Protein AF-A0A6A3XPK9-F1 (afdb_monomer)

Secondary structure (DSSP, 8-state):
-HHHHHHHHHHHHHHS-HHHHHHHHHHHHHHHHHHHHHHHHHHHHHHHHHHHHHHHHHHHHHTT---HHHHHHHHHHHHHHHHHHHHHHHHHHHHHHHHHTTSTT--------------------------------

Radius of gyration: 38.05 Å; Cα contacts (8 Å, |Δi|>4): 18; chains: 1; bounding box: 122×60×64 Å

Foldseek 3Di:
DVVVVVVVVVVVVVVDPPVRVVVVVVVVVLVVVLVVLVVVLVVLVVVLVVLVVVLVVLVVVCVVDVDPVSVVVNVVSVVVNVVSVVVNVVSVVVSVVSVVVVPPPDDPPDDDDDDDDDDDDDDDDDDDDDDDDDDDD

Organism: NCBI:txid53985

Solvent-accessible surface area (backbone atoms only — not comparable to full-atom values): 8630 Å² total; per-residue (Å²): 107,76,69,57,53,50,54,49,51,53,56,52,56,74,70,50,55,67,68,60,51,54,52,50,54,51,48,55,51,47,53,52,52,52,52,53,50,52,50,53,54,47,55,52,51,55,55,50,57,51,51,50,56,50,50,54,50,50,52,58,49,39,79,75,42,102,49,76,70,46,56,61,51,47,52,55,50,52,54,49,48,52,51,49,53,53,49,54,52,52,53,52,49,54,53,50,59,60,56,58,74,67,64,86,74,77,76,83,88,79,82,91,78,78,86,89,78,85,89,82,88,80,80,89,78,85,81,88,86,89,85,92,85,91,85,89,134

Mean predicted aligned error: 17.77 Å

Nearest PDB structures (foldseek):
  6n9h-assembly1_A  TM=8.910E-01  e=9.417E+00  synthetic construct

pLDDT: mean 72.69, std 17.83, range [37.62, 91.56]

Sequence (137 aa):
MASETAALYERILTLVPKDELVCGYNEVLREEVSSVVNRAINDVSVTFAKLEGVRDAVTKLSNGSSGDRSESLLEVMDSTMELQCNLKRKMKLVLAEMDELRDDGAVDAGREGQVAGPRVDDRPRRVDGLTVQSEAR

Structure (mmCIF, N/CA/C/O backbone):
data_AF-A0A6A3XPK9-F1
#
_entry.id   AF-A0A6A3XPK9-F1
#
loop_
_atom_site.group_PDB
_atom_site.id
_atom_site.type_symbol
_atom_site.label_atom_id
_atom_site.label_alt_id
_atom_site.label_comp_id
_atom_site.label_asym_id
_atom_site.label_entity_id
_atom_site.label_seq_id
_atom_site.pdbx_PDB_ins_code
_atom_site.Cartn_x
_atom_site.Cartn_y
_atom_site.Cartn_z
_atom_site.occupancy
_atom_site.B_iso_or_equiv
_atom_site.auth_seq_id
_atom_site.auth_comp_id
_atom_site.auth_asym_id
_atom_site.auth_atom_id
_atom_site.pdbx_PDB_model_num
ATOM 1 N N . MET A 1 1 ? 13.837 22.213 -32.228 1.00 56.78 1 MET A N 1
ATOM 2 C CA . MET A 1 1 ? 13.972 21.785 -30.817 1.00 56.78 1 MET A CA 1
ATOM 3 C C . MET A 1 1 ? 13.385 20.396 -30.574 1.00 56.78 1 MET A C 1
ATOM 5 O O . MET A 1 1 ? 14.174 19.470 -30.582 1.00 56.78 1 MET A O 1
ATO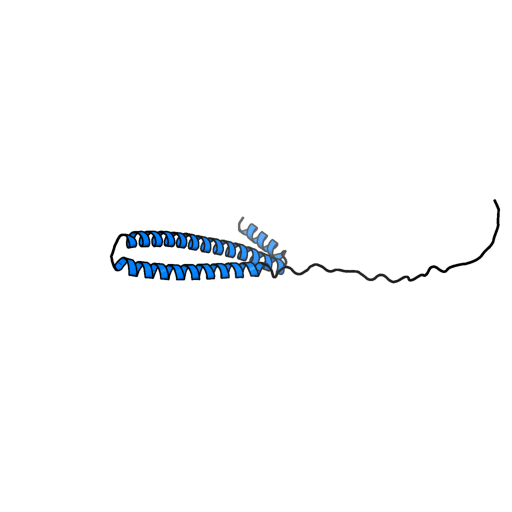M 9 N N . ALA A 1 2 ? 12.061 20.189 -30.465 1.00 65.19 2 ALA A N 1
ATOM 10 C CA . ALA A 1 2 ? 11.488 18.862 -30.142 1.00 65.19 2 ALA A CA 1
ATOM 11 C C . ALA A 1 2 ? 11.823 17.737 -31.155 1.00 65.19 2 ALA A C 1
ATOM 13 O O . ALA A 1 2 ? 12.044 16.590 -30.771 1.00 65.19 2 ALA A O 1
ATOM 14 N N . SER A 1 3 ? 11.904 18.073 -32.450 1.00 78.19 3 SER A N 1
ATOM 15 C CA . SER A 1 3 ? 12.228 17.112 -33.518 1.00 78.19 3 SER A CA 1
ATOM 16 C C . SER A 1 3 ? 13.704 16.698 -33.545 1.00 78.19 3 SER A C 1
ATOM 18 O O . SER A 1 3 ? 14.007 15.565 -33.898 1.00 78.19 3 SER A O 1
ATOM 20 N N . GLU A 1 4 ? 14.620 17.596 -33.178 1.00 86.38 4 GLU A N 1
ATOM 21 C CA . GLU A 1 4 ? 16.054 17.282 -33.093 1.00 86.38 4 GLU A CA 1
ATOM 22 C C . GLU A 1 4 ? 16.357 16.451 -31.856 1.00 86.38 4 GLU A C 1
ATOM 24 O O . GLU A 1 4 ? 17.117 15.493 -31.942 1.00 86.38 4 GLU A O 1
ATOM 29 N N . THR A 1 5 ? 15.725 16.766 -30.721 1.00 87.38 5 THR A N 1
ATOM 30 C CA . THR A 1 5 ? 15.864 15.969 -29.497 1.00 87.38 5 THR A CA 1
ATOM 31 C C . THR A 1 5 ? 15.353 14.547 -29.697 1.00 87.38 5 THR A C 1
ATOM 33 O O . THR A 1 5 ? 16.040 13.607 -29.322 1.00 87.38 5 THR A O 1
ATOM 36 N N . ALA A 1 6 ? 14.204 14.367 -30.359 1.00 87.12 6 ALA A N 1
ATOM 37 C CA . ALA A 1 6 ? 13.682 13.038 -30.677 1.00 87.12 6 ALA A CA 1
ATOM 38 C C . ALA A 1 6 ? 14.617 12.254 -31.616 1.00 87.12 6 ALA A C 1
ATOM 40 O O . ALA A 1 6 ? 14.934 11.101 -31.341 1.00 87.12 6 ALA A O 1
ATOM 41 N N . ALA A 1 7 ? 15.126 12.894 -32.676 1.00 89.94 7 ALA A N 1
ATOM 42 C CA . ALA A 1 7 ? 16.084 12.268 -33.592 1.00 89.94 7 ALA A CA 1
ATOM 43 C C . ALA A 1 7 ? 17.405 11.884 -32.898 1.00 89.94 7 ALA A C 1
ATOM 45 O O . ALA A 1 7 ? 18.017 10.868 -33.232 1.00 89.94 7 ALA A O 1
ATOM 46 N N . LEU A 1 8 ? 17.840 12.681 -31.918 1.00 90.81 8 LEU A N 1
ATOM 47 C CA . LEU A 1 8 ? 19.010 12.381 -31.100 1.00 90.81 8 LEU A CA 1
ATOM 48 C C . LEU A 1 8 ? 18.764 11.158 -30.206 1.00 90.81 8 LEU A C 1
ATOM 50 O O . LEU A 1 8 ? 19.619 10.277 -30.150 1.00 90.81 8 LEU A O 1
ATOM 54 N N . TYR A 1 9 ? 17.600 11.081 -29.551 1.00 86.94 9 TYR A N 1
ATOM 55 C CA . TYR A 1 9 ? 17.231 9.936 -28.716 1.00 86.94 9 TYR A CA 1
ATOM 56 C C . TYR A 1 9 ? 17.154 8.643 -29.524 1.00 86.94 9 TYR A C 1
ATOM 58 O O . TYR A 1 9 ? 17.757 7.657 -29.118 1.00 86.94 9 TYR A O 1
ATOM 66 N N . GLU A 1 10 ? 16.521 8.660 -30.696 1.00 87.19 10 GLU A N 1
ATOM 67 C CA . GLU A 1 10 ? 16.476 7.502 -31.601 1.00 87.19 10 GLU A CA 1
ATOM 68 C C . GLU A 1 10 ? 17.882 7.021 -31.979 1.00 87.19 10 GLU A C 1
ATOM 70 O O . GLU A 1 10 ? 18.212 5.842 -31.851 1.00 87.19 10 GLU A O 1
ATOM 75 N N . ARG A 1 11 ? 18.770 7.948 -32.363 1.00 91.12 11 ARG A N 1
ATOM 76 C CA . ARG A 1 11 ? 20.159 7.608 -32.689 1.00 91.12 11 ARG A CA 1
ATOM 77 C C . ARG A 1 11 ? 20.899 7.006 -31.493 1.00 91.12 11 ARG A C 1
ATOM 79 O O . ARG A 1 11 ? 21.652 6.056 -31.678 1.00 91.12 11 ARG A O 1
ATOM 86 N N . ILE A 1 12 ? 20.699 7.529 -30.287 1.00 86.06 12 ILE A N 1
ATOM 87 C CA . ILE A 1 12 ? 21.313 6.982 -29.069 1.00 86.06 12 ILE A CA 1
ATOM 88 C C . ILE A 1 12 ? 20.768 5.578 -28.786 1.00 86.06 12 ILE A C 1
ATOM 90 O O . ILE A 1 12 ? 21.557 4.664 -28.573 1.00 86.06 12 ILE A O 1
ATOM 94 N N . LEU A 1 13 ? 19.451 5.376 -28.871 1.00 82.75 13 LEU A N 1
ATOM 95 C CA . LEU A 1 13 ? 18.804 4.081 -28.638 1.00 82.75 13 LEU A CA 1
ATOM 96 C C . LEU A 1 13 ? 19.290 3.003 -29.613 1.00 82.75 13 LEU A C 1
ATOM 98 O O . LEU A 1 13 ? 19.470 1.859 -29.210 1.00 82.75 13 LEU A O 1
ATOM 102 N N . THR A 1 14 ? 19.580 3.359 -30.869 1.00 85.00 14 THR A N 1
ATOM 103 C CA . THR A 1 14 ? 20.152 2.406 -31.839 1.00 85.00 14 THR A CA 1
ATOM 104 C C . THR A 1 14 ? 21.587 1.970 -31.532 1.00 85.00 14 THR A C 1
ATOM 106 O O . THR A 1 14 ? 22.036 0.962 -32.075 1.00 85.00 14 THR A O 1
ATOM 109 N N . LEU A 1 15 ? 22.311 2.714 -30.689 1.00 87.44 15 LEU A N 1
ATOM 110 C CA . LEU A 1 15 ? 23.690 2.410 -30.292 1.00 87.44 15 LEU A CA 1
ATOM 111 C C . LEU A 1 15 ? 23.773 1.585 -29.001 1.00 87.44 15 LEU A C 1
ATOM 113 O O . LEU A 1 15 ? 24.829 1.021 -28.723 1.00 87.44 15 LEU A O 1
ATOM 117 N N . VAL A 1 16 ? 22.688 1.514 -28.226 1.00 81.12 16 VAL A N 1
ATOM 118 C CA . VAL A 1 16 ? 22.625 0.723 -26.993 1.00 81.12 16 VAL A CA 1
ATOM 119 C C . VAL A 1 16 ? 22.284 -0.729 -27.353 1.00 81.12 16 VAL A C 1
ATOM 121 O O . VAL A 1 16 ? 21.309 -0.964 -28.076 1.00 81.12 16 VAL A O 1
ATOM 124 N N . PRO A 1 17 ? 23.052 -1.727 -26.877 1.00 84.00 17 PRO A N 1
ATOM 125 C CA . PRO A 1 17 ? 22.699 -3.134 -27.031 1.00 84.00 17 PRO A CA 1
ATOM 126 C C . PRO A 1 17 ? 21.274 -3.407 -26.541 1.00 84.00 17 PRO A C 1
ATOM 128 O O . PRO A 1 17 ? 20.855 -2.904 -25.501 1.00 84.00 17 PRO A O 1
ATOM 131 N N . LYS A 1 18 ? 20.516 -4.227 -27.278 1.00 77.75 18 LYS A N 1
ATOM 132 C CA . LYS A 1 18 ? 19.112 -4.519 -26.935 1.00 77.75 18 LYS A CA 1
ATOM 133 C C . LYS A 1 18 ? 18.966 -5.080 -25.521 1.00 77.75 18 LYS A C 1
ATOM 135 O O . LYS A 1 18 ? 18.011 -4.731 -24.839 1.00 77.75 18 LYS A O 1
ATOM 140 N N . ASP A 1 19 ? 19.919 -5.900 -25.091 1.00 76.00 19 ASP A N 1
ATOM 141 C CA . ASP A 1 19 ? 19.914 -6.520 -23.767 1.00 76.00 19 ASP A CA 1
ATOM 142 C C . ASP A 1 19 ? 20.098 -5.466 -22.661 1.00 76.00 19 ASP A C 1
ATOM 144 O O . ASP A 1 19 ? 19.357 -5.459 -21.682 1.00 76.00 19 ASP A O 1
ATOM 148 N N . GLU A 1 20 ? 20.997 -4.497 -22.863 1.00 76.38 20 GLU A N 1
ATOM 149 C CA . GLU A 1 20 ? 21.187 -3.356 -21.953 1.00 76.38 20 GLU A CA 1
ATOM 150 C C . GLU A 1 20 ? 19.970 -2.427 -21.939 1.00 76.38 20 GLU A C 1
ATOM 152 O O . GLU A 1 20 ? 19.575 -1.930 -20.885 1.00 76.38 20 GLU A O 1
ATOM 157 N N . LEU A 1 21 ? 19.332 -2.230 -23.096 1.00 73.31 21 LEU A N 1
ATOM 158 C CA . LEU A 1 21 ? 18.137 -1.403 -23.209 1.00 73.31 21 LEU A CA 1
ATOM 159 C C . LEU A 1 21 ? 16.942 -2.027 -22.474 1.00 73.31 21 LEU A C 1
ATOM 161 O O . LEU A 1 21 ? 16.216 -1.330 -21.768 1.00 73.31 21 LEU A O 1
ATOM 165 N N . VAL A 1 22 ? 16.755 -3.343 -22.606 1.00 72.62 22 VAL A N 1
ATOM 166 C CA . VAL A 1 22 ? 15.718 -4.100 -21.890 1.00 72.62 22 VAL A CA 1
ATOM 167 C C . VAL A 1 22 ? 15.977 -4.075 -20.384 1.00 72.62 22 VAL A C 1
ATOM 169 O O . VAL A 1 22 ? 15.050 -3.812 -19.618 1.00 72.62 22 VAL A O 1
ATOM 172 N N . CYS A 1 23 ? 17.219 -4.292 -19.947 1.00 74.00 23 CYS A N 1
ATOM 173 C CA . CYS A 1 23 ? 17.581 -4.213 -18.533 1.00 74.00 23 CYS A CA 1
ATOM 174 C C . CYS A 1 23 ? 17.336 -2.809 -17.960 1.00 74.00 23 CYS A C 1
ATOM 176 O O . CYS A 1 23 ? 16.670 -2.689 -16.934 1.00 74.00 23 CYS A O 1
ATOM 178 N N . GLY A 1 24 ? 17.783 -1.755 -18.651 1.00 71.25 24 GLY A N 1
ATOM 179 C CA . GLY A 1 24 ? 17.653 -0.370 -18.191 1.00 71.25 24 GLY A CA 1
ATOM 180 C C . GLY A 1 24 ? 16.210 0.142 -18.149 1.00 71.25 24 GLY A C 1
ATOM 181 O O . GLY A 1 24 ? 15.806 0.750 -17.159 1.00 71.25 24 GLY A O 1
ATOM 182 N N . TYR A 1 25 ? 15.388 -0.135 -19.172 1.00 67.00 25 TYR A N 1
ATOM 183 C CA . TYR A 1 25 ? 13.964 0.240 -19.138 1.00 67.00 25 TYR A CA 1
ATOM 184 C C . TYR A 1 25 ? 13.221 -0.459 -18.004 1.00 67.00 25 TYR A C 1
ATOM 186 O O . TYR A 1 25 ? 12.431 0.174 -17.303 1.00 67.00 25 TYR A O 1
ATOM 194 N N . ASN A 1 26 ? 13.478 -1.753 -17.815 1.00 76.81 26 ASN A N 1
ATOM 195 C CA . ASN A 1 26 ? 12.859 -2.506 -16.736 1.00 76.81 26 ASN A CA 1
ATOM 196 C C . ASN A 1 26 ? 13.353 -2.029 -15.368 1.00 76.81 26 ASN A C 1
ATOM 198 O O . ASN A 1 26 ? 12.572 -2.011 -14.426 1.00 76.81 26 ASN A O 1
ATOM 202 N N . GLU A 1 27 ? 14.606 -1.591 -15.248 1.00 80.81 27 GLU A N 1
ATOM 203 C CA . GLU A 1 27 ? 15.138 -1.030 -14.008 1.00 80.81 27 GLU A CA 1
ATOM 204 C C . GLU A 1 27 ? 14.472 0.294 -13.627 1.00 80.81 27 GLU A C 1
ATOM 206 O O . GLU A 1 27 ? 13.979 0.405 -12.505 1.00 80.81 27 GLU A O 1
ATOM 211 N N . VAL A 1 28 ? 14.360 1.241 -14.563 1.00 81.00 28 VAL A N 1
ATOM 212 C CA . VAL A 1 28 ? 13.660 2.517 -14.329 1.00 81.00 28 VAL A CA 1
ATOM 213 C C . VAL A 1 28 ? 12.187 2.275 -13.997 1.00 81.00 28 VAL A C 1
ATOM 215 O O . VAL A 1 28 ? 11.660 2.840 -13.041 1.00 81.00 28 VAL A O 1
ATOM 218 N N . LEU A 1 29 ? 11.511 1.394 -14.742 1.00 80.00 29 LEU A N 1
ATOM 219 C CA . LEU A 1 29 ? 10.116 1.049 -14.460 1.00 80.00 29 LEU A CA 1
ATOM 220 C C . LEU A 1 29 ? 9.960 0.386 -13.089 1.00 80.00 29 LEU A C 1
ATOM 222 O O . LEU A 1 29 ? 9.017 0.705 -12.370 1.00 80.00 29 LEU A O 1
ATOM 226 N N . ARG A 1 30 ? 10.877 -0.502 -12.693 1.00 8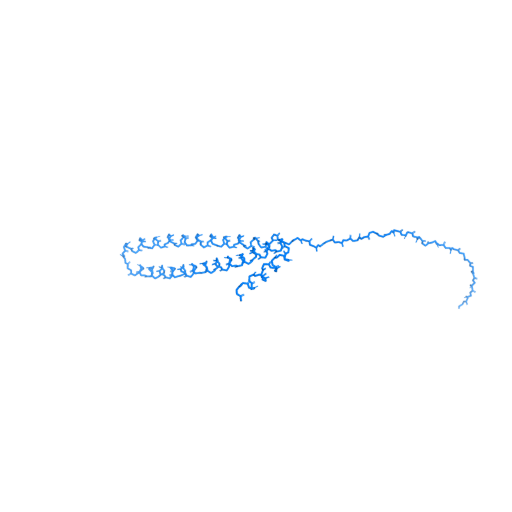0.88 30 ARG A N 1
ATOM 227 C CA . ARG A 1 30 ? 10.873 -1.099 -11.350 1.00 80.88 30 ARG A CA 1
ATOM 228 C C . ARG A 1 30 ? 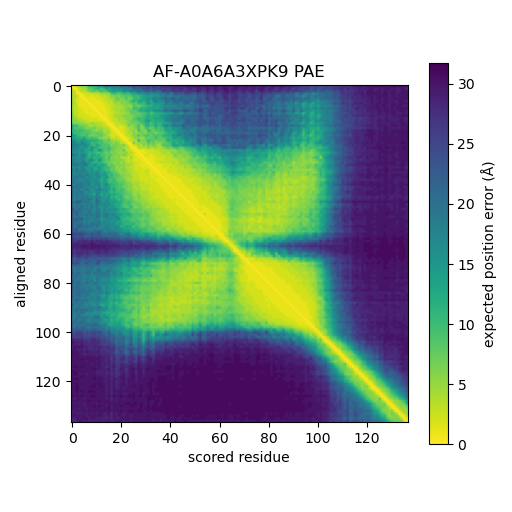11.082 -0.051 -10.265 1.00 80.88 30 ARG A C 1
ATOM 230 O O . ARG A 1 30 ? 10.363 -0.101 -9.278 1.00 80.88 30 ARG A O 1
ATOM 237 N N . GLU A 1 31 ? 12.026 0.876 -10.421 1.00 83.00 31 GLU A N 1
ATOM 238 C CA . GLU A 1 31 ? 12.276 1.928 -9.427 1.00 83.00 31 GLU A CA 1
ATOM 239 C C . GLU A 1 31 ? 11.032 2.799 -9.220 1.00 83.00 31 GLU A C 1
ATOM 241 O O . GLU A 1 31 ? 10.592 3.003 -8.086 1.00 83.00 31 GLU A O 1
ATOM 246 N N . GLU A 1 32 ? 10.405 3.232 -10.314 1.00 83.44 32 GLU A N 1
ATOM 247 C CA . GLU A 1 32 ? 9.178 4.027 -10.270 1.00 83.44 32 GLU A CA 1
ATOM 248 C C . GLU A 1 32 ? 8.016 3.248 -9.642 1.00 83.44 32 GLU A C 1
ATOM 250 O O . GLU A 1 32 ? 7.329 3.754 -8.749 1.00 83.44 32 GLU A O 1
ATOM 255 N N . VAL A 1 33 ? 7.813 1.988 -10.043 1.00 81.38 33 VAL A N 1
ATOM 256 C CA . VAL A 1 33 ? 6.757 1.137 -9.476 1.00 81.38 33 VAL A CA 1
ATOM 257 C C . VAL A 1 33 ? 7.008 0.894 -7.985 1.00 81.38 33 VAL A C 1
ATOM 259 O O . VAL A 1 33 ? 6.089 1.065 -7.185 1.00 81.38 33 VAL A O 1
ATOM 262 N N . SER A 1 34 ? 8.239 0.589 -7.574 1.00 82.38 34 SER A N 1
ATOM 263 C CA . SER A 1 34 ? 8.609 0.422 -6.163 1.00 82.38 34 SER A CA 1
ATOM 264 C C . SER A 1 34 ? 8.415 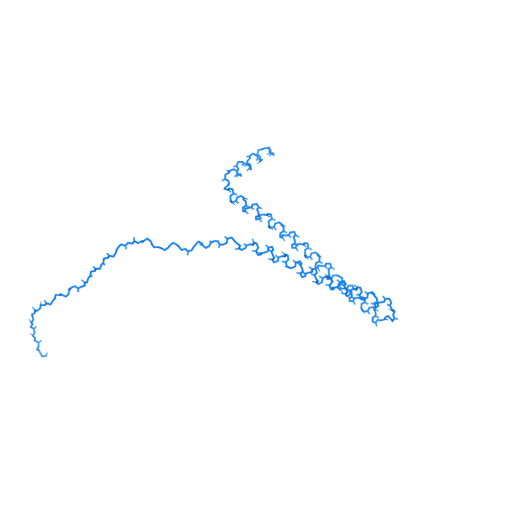1.705 -5.356 1.00 82.38 34 SER A C 1
ATOM 266 O O . SER A 1 34 ? 7.917 1.652 -4.230 1.00 82.38 34 SER A O 1
ATOM 268 N N . SER A 1 35 ? 8.753 2.868 -5.912 1.00 85.06 35 SER A N 1
ATOM 269 C CA . SER A 1 35 ? 8.554 4.172 -5.268 1.00 85.06 35 SER A CA 1
ATOM 270 C C . SER A 1 35 ? 7.068 4.473 -5.045 1.00 85.06 35 SER A C 1
ATOM 272 O O . SER A 1 35 ? 6.644 4.794 -3.927 1.00 85.06 35 SER A O 1
ATOM 274 N N . VAL A 1 36 ? 6.244 4.291 -6.082 1.00 84.38 36 VAL A N 1
ATOM 275 C CA . VAL A 1 36 ? 4.791 4.504 -6.017 1.00 84.38 36 VAL A CA 1
ATOM 276 C C . VAL A 1 36 ? 4.134 3.532 -5.037 1.00 84.38 36 VAL A C 1
ATOM 278 O O . VAL A 1 36 ? 3.324 3.952 -4.206 1.00 84.38 36 VAL A O 1
ATOM 281 N N . VAL A 1 37 ? 4.503 2.250 -5.086 1.00 84.25 37 VAL A N 1
ATOM 282 C CA . VAL A 1 37 ? 3.962 1.216 -4.194 1.00 84.25 37 VAL A CA 1
ATOM 283 C C . VAL A 1 37 ? 4.336 1.505 -2.738 1.00 84.25 37 VAL A C 1
ATOM 285 O O . VAL A 1 37 ? 3.458 1.494 -1.873 1.00 84.25 37 VAL A O 1
ATOM 288 N N . ASN A 1 38 ? 5.592 1.859 -2.454 1.00 85.06 38 ASN A N 1
ATOM 289 C CA . ASN A 1 38 ? 6.027 2.224 -1.103 1.00 85.06 38 ASN A CA 1
ATOM 290 C C . ASN A 1 38 ? 5.282 3.447 -0.559 1.00 85.06 38 ASN A C 1
ATOM 292 O O . ASN A 1 38 ? 4.826 3.436 0.589 1.00 85.06 38 ASN A O 1
ATOM 296 N N . ARG A 1 39 ? 5.108 4.493 -1.378 1.00 88.44 39 ARG A N 1
ATOM 297 C CA . ARG A 1 39 ? 4.327 5.677 -0.997 1.00 88.44 39 ARG A CA 1
ATOM 298 C C . ARG A 1 39 ? 2.883 5.304 -0.666 1.00 88.44 39 ARG A C 1
ATOM 300 O O . ARG A 1 39 ? 2.399 5.674 0.401 1.00 88.44 39 ARG A O 1
ATOM 307 N N . ALA A 1 40 ? 2.216 4.551 -1.538 1.00 87.56 40 ALA A N 1
ATOM 308 C CA . ALA A 1 40 ? 0.828 4.147 -1.331 1.00 87.56 40 ALA A CA 1
ATOM 309 C C . ALA A 1 40 ? 0.657 3.299 -0.056 1.00 87.56 40 ALA A C 1
ATOM 311 O O . ALA A 1 40 ? -0.279 3.509 0.715 1.00 87.56 40 ALA A O 1
ATOM 312 N N . ILE A 1 41 ? 1.587 2.375 0.208 1.00 86.38 41 ILE A N 1
ATOM 313 C CA . ILE A 1 41 ? 1.590 1.550 1.425 1.00 86.38 41 ILE A CA 1
ATOM 314 C C . ILE A 1 41 ? 1.787 2.404 2.680 1.00 86.38 41 ILE A C 1
ATOM 316 O O . ILE A 1 41 ? 1.141 2.157 3.706 1.00 86.38 41 ILE A O 1
ATOM 320 N N . ASN A 1 42 ? 2.650 3.418 2.613 1.00 88.50 42 ASN A N 1
ATOM 321 C CA . ASN A 1 42 ? 2.851 4.350 3.715 1.00 88.50 42 ASN A CA 1
ATOM 322 C C . ASN A 1 42 ? 1.585 5.180 3.985 1.00 88.50 42 ASN A C 1
ATOM 324 O O . ASN A 1 42 ? 1.118 5.225 5.122 1.00 88.50 42 ASN A O 1
ATOM 328 N N . ASP A 1 43 ? 0.967 5.745 2.947 1.00 90.38 43 ASP A N 1
ATOM 329 C CA . ASP A 1 43 ? -0.265 6.532 3.077 1.00 90.38 43 ASP A CA 1
ATOM 330 C C . ASP A 1 43 ? -1.394 5.703 3.714 1.00 90.38 43 ASP A C 1
ATOM 332 O O . ASP A 1 43 ? -2.031 6.138 4.680 1.00 90.38 43 ASP A O 1
ATOM 336 N N . VAL A 1 44 ? -1.582 4.460 3.256 1.00 87.69 44 VAL A N 1
ATOM 337 C CA . VAL A 1 44 ? -2.535 3.517 3.860 1.00 87.69 44 VAL A CA 1
ATOM 338 C C . VAL A 1 44 ? -2.181 3.241 5.327 1.00 87.69 44 VAL A C 1
ATOM 340 O O . VAL A 1 44 ? -3.052 3.308 6.195 1.00 87.69 44 VAL A O 1
ATOM 343 N N . SER A 1 45 ? -0.903 3.029 5.647 1.00 85.19 45 SER A N 1
ATOM 344 C CA . SER A 1 45 ? -0.452 2.797 7.027 1.00 85.19 45 SER A CA 1
ATOM 345 C C . SER A 1 45 ? -0.741 3.988 7.950 1.00 85.19 45 SER A C 1
ATOM 347 O O . SER A 1 45 ? -1.183 3.793 9.084 1.00 85.19 45 SER A O 1
ATOM 349 N N . VAL A 1 46 ? -0.561 5.218 7.462 1.00 90.00 46 VAL A N 1
ATOM 350 C CA . VAL A 1 46 ? -0.905 6.444 8.197 1.00 90.00 46 VAL A CA 1
ATOM 351 C C . VAL A 1 46 ? -2.411 6.530 8.445 1.00 90.00 46 VAL A C 1
ATOM 353 O O . VAL A 1 46 ? -2.836 6.905 9.540 1.00 90.00 46 VAL A O 1
ATOM 356 N N . THR A 1 47 ? -3.244 6.172 7.463 1.00 89.25 47 THR A N 1
ATOM 357 C CA . THR A 1 47 ? -4.704 6.160 7.663 1.00 89.25 47 THR A CA 1
ATOM 358 C C . THR A 1 47 ? -5.151 5.106 8.676 1.00 89.25 47 THR A C 1
ATOM 360 O O . THR A 1 47 ? -6.051 5.377 9.469 1.00 89.25 47 THR A O 1
ATOM 363 N N . PHE A 1 48 ? -4.489 3.949 8.725 1.00 87.31 48 PHE A N 1
ATOM 364 C CA . PHE A 1 48 ? -4.784 2.902 9.706 1.00 87.31 48 PHE A CA 1
ATOM 365 C C . PHE A 1 48 ? -4.427 3.326 11.131 1.00 87.31 48 PHE A C 1
ATOM 367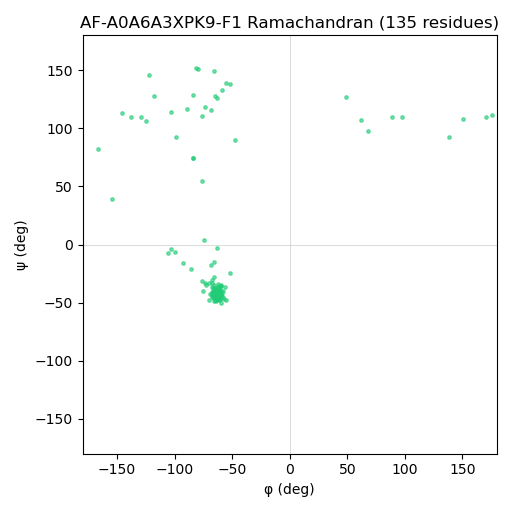 O O . PHE A 1 48 ? -5.244 3.156 12.032 1.00 87.31 48 PHE A O 1
ATOM 374 N N . ALA A 1 49 ? -3.292 4.003 11.324 1.00 88.00 49 ALA A N 1
ATOM 375 C CA . ALA A 1 49 ? -2.934 4.578 12.624 1.00 88.00 49 ALA A CA 1
ATOM 376 C C . ALA A 1 49 ? -3.972 5.604 13.122 1.00 88.00 49 ALA A C 1
ATOM 378 O O . ALA A 1 49 ? -4.264 5.688 14.314 1.00 88.00 49 ALA A O 1
ATOM 379 N N . LYS A 1 50 ? -4.586 6.375 12.213 1.00 90.62 50 LYS A N 1
ATOM 380 C CA . LYS A 1 50 ? -5.688 7.277 12.584 1.00 90.62 50 LYS A CA 1
ATOM 381 C C . LYS A 1 50 ? -6.928 6.506 13.031 1.00 90.62 50 LYS A C 1
ATOM 383 O O . LYS A 1 50 ? -7.575 6.932 13.984 1.00 90.62 50 LYS A O 1
ATOM 388 N N . LEU A 1 51 ? -7.259 5.395 12.368 1.00 88.44 51 LEU A N 1
ATOM 389 C CA . LEU A 1 51 ? -8.407 4.579 12.765 1.00 88.44 51 LEU A CA 1
ATOM 390 C C . LEU A 1 51 ? -8.203 3.948 14.149 1.00 88.44 51 LEU A C 1
ATOM 392 O O . LEU A 1 51 ? -9.147 3.916 14.934 1.00 88.44 51 LEU A O 1
ATOM 396 N N . GLU A 1 52 ? -6.977 3.534 14.475 1.00 87.62 52 GLU A N 1
ATOM 397 C CA . GLU A 1 52 ? -6.600 3.090 15.825 1.00 87.62 52 GLU A CA 1
ATOM 398 C C . GLU A 1 52 ? -6.914 4.151 16.880 1.00 87.62 52 GLU A C 1
ATOM 400 O O . GLU A 1 52 ? -7.615 3.875 17.852 1.00 87.62 52 GLU A O 1
ATOM 405 N N . GLY A 1 53 ? -6.520 5.402 16.626 1.00 87.62 53 GLY A N 1
ATOM 406 C CA . GLY A 1 53 ? -6.838 6.517 17.518 1.00 87.62 53 GLY A CA 1
ATOM 407 C C . GLY A 1 53 ? -8.344 6.759 17.690 1.00 87.62 53 GLY A C 1
ATOM 408 O O . GLY A 1 53 ? -8.792 7.080 18.793 1.00 87.62 53 GLY A O 1
ATOM 409 N N . VAL A 1 54 ? -9.146 6.579 16.632 1.00 88.75 54 VAL A N 1
ATOM 410 C CA . VAL A 1 54 ? -10.616 6.668 16.724 1.00 88.75 54 VAL A CA 1
ATOM 411 C C . VAL A 1 54 ? -11.172 5.522 17.571 1.00 88.75 54 VAL A C 1
ATOM 413 O O . VAL A 1 54 ? -12.028 5.763 18.419 1.00 88.75 54 VAL A O 1
ATOM 416 N N . ARG A 1 55 ? -10.666 4.297 17.392 1.00 88.31 55 ARG A N 1
ATOM 417 C CA . ARG A 1 55 ? -11.078 3.108 18.156 1.00 88.31 55 ARG A CA 1
ATOM 418 C C . ARG A 1 55 ? -10.815 3.297 19.639 1.00 88.31 55 ARG A C 1
ATOM 420 O O . ARG A 1 55 ? -11.727 3.134 20.440 1.00 88.31 55 ARG A O 1
ATOM 427 N N . ASP A 1 56 ? -9.628 3.768 19.993 1.00 87.94 56 ASP A N 1
ATOM 428 C CA . ASP A 1 56 ? -9.268 4.053 21.381 1.00 87.94 56 ASP A CA 1
ATOM 429 C C . ASP A 1 56 ? -10.153 5.134 22.011 1.00 87.94 56 ASP A C 1
ATOM 431 O O . ASP A 1 56 ? -10.530 5.034 23.183 1.00 87.94 56 ASP A O 1
ATOM 435 N N . ALA A 1 57 ? -10.505 6.175 21.250 1.00 88.19 57 ALA A N 1
ATOM 436 C CA . ALA A 1 57 ? -11.421 7.212 21.711 1.00 88.19 57 ALA A CA 1
ATOM 437 C C . ALA A 1 57 ? -12.841 6.663 21.942 1.00 88.19 57 ALA A C 1
ATOM 439 O O . ALA A 1 57 ? -13.455 6.980 22.963 1.00 88.19 57 ALA A O 1
ATOM 440 N N . VAL A 1 58 ? -13.339 5.806 21.043 1.00 85.56 58 VAL A N 1
ATOM 441 C CA . VAL A 1 58 ? -14.644 5.138 21.177 1.00 85.56 58 VAL A CA 1
ATOM 442 C C . VAL A 1 58 ? -14.654 4.190 22.375 1.00 85.56 58 VAL A C 1
ATOM 444 O O . VAL A 1 58 ? -15.592 4.240 23.167 1.00 85.56 58 VAL A O 1
ATOM 447 N N . THR A 1 59 ? -13.596 3.407 22.593 1.00 85.00 59 THR A N 1
ATOM 448 C CA . THR A 1 59 ? -13.467 2.537 23.773 1.00 85.00 59 THR A CA 1
ATOM 449 C C . THR A 1 59 ? -13.498 3.346 25.071 1.00 85.00 59 THR A C 1
ATOM 451 O O . THR A 1 59 ? -14.214 2.998 26.010 1.00 85.00 59 THR A O 1
ATOM 454 N N . LYS A 1 60 ? -12.774 4.474 25.130 1.00 85.94 60 LYS A N 1
ATOM 455 C CA . LYS A 1 60 ? -12.799 5.378 26.295 1.00 85.94 60 LYS A CA 1
ATOM 456 C C . LYS A 1 60 ? -14.189 5.962 26.546 1.00 85.94 60 LYS A C 1
ATOM 458 O O . LYS A 1 60 ? -14.591 6.074 27.701 1.00 85.94 60 LYS A O 1
ATOM 463 N N . LEU A 1 61 ? -14.917 6.314 25.485 1.00 82.38 61 LEU A N 1
ATOM 464 C CA . LEU A 1 61 ? -16.283 6.829 25.579 1.00 82.38 61 LEU A CA 1
ATOM 465 C C . LEU A 1 61 ? -17.270 5.748 26.041 1.00 82.38 61 LEU A C 1
ATOM 467 O O . LEU A 1 61 ? -18.102 6.010 26.908 1.00 82.38 61 LEU A O 1
ATOM 471 N N . SER A 1 62 ? -17.141 4.531 25.510 1.00 79.06 62 SER A N 1
ATOM 472 C CA . SER A 1 62 ? -17.951 3.365 25.879 1.00 79.06 62 SER A CA 1
ATOM 473 C C . SER A 1 62 ? -17.794 3.012 27.357 1.00 79.06 62 SER A C 1
ATOM 475 O O . SER A 1 62 ? -18.776 2.775 28.050 1.00 79.06 62 SER A O 1
ATOM 477 N N . ASN A 1 63 ? -16.570 3.066 27.886 1.00 74.00 63 ASN A N 1
ATOM 478 C CA . ASN A 1 63 ? -16.311 2.794 29.302 1.00 74.00 63 ASN A CA 1
ATOM 479 C C . ASN A 1 63 ? -16.939 3.833 30.255 1.00 74.00 63 ASN A C 1
ATOM 481 O O . ASN A 1 63 ? -17.037 3.577 31.453 1.00 74.00 63 ASN A O 1
ATOM 485 N N . GLY A 1 64 ? -17.362 4.996 29.743 1.00 69.38 64 GLY A N 1
ATOM 486 C CA . GLY A 1 64 ? -18.103 6.019 30.489 1.00 69.38 64 GLY A CA 1
ATOM 487 C C . GLY A 1 64 ? -19.609 6.061 30.196 1.00 69.38 64 GLY A C 1
ATOM 488 O O . GLY A 1 64 ? -20.315 6.850 30.822 1.00 69.38 64 GLY A O 1
ATOM 489 N N . SER A 1 65 ? -20.116 5.254 29.256 1.00 62.25 65 SER A N 1
ATOM 490 C CA . SER A 1 65 ? -21.506 5.289 28.783 1.00 62.25 65 SER A CA 1
ATOM 491 C C . SER A 1 65 ? -22.070 3.873 28.607 1.00 62.25 65 SER A C 1
ATOM 493 O O . SER A 1 65 ? -21.694 3.153 27.688 1.00 62.25 65 SER A O 1
ATOM 495 N N . SER A 1 66 ? -23.006 3.475 29.475 1.00 58.12 66 SER A N 1
ATOM 496 C CA . SER A 1 66 ? -23.653 2.147 29.490 1.00 58.12 66 SER A CA 1
ATOM 497 C C . SER A 1 66 ? -24.716 1.959 28.391 1.00 58.12 66 SER A C 1
ATOM 499 O O . SER A 1 66 ? -25.872 1.678 28.698 1.00 58.12 66 SER A O 1
ATOM 501 N N . GLY A 1 67 ? -24.370 2.173 27.119 1.00 63.16 67 GLY A N 1
ATOM 502 C CA . GLY A 1 67 ? -25.304 2.023 25.995 1.00 63.16 67 GLY A CA 1
ATOM 503 C C . GLY A 1 67 ? -24.901 0.939 24.992 1.00 63.16 67 GLY A C 1
ATOM 504 O O . GLY A 1 67 ? -23.814 1.011 24.427 1.00 63.16 67 GLY A O 1
ATOM 505 N N . ASP A 1 68 ? -25.825 0.024 24.679 1.00 63.91 68 ASP A N 1
ATOM 506 C CA . ASP A 1 68 ? -25.678 -1.108 23.735 1.00 63.91 68 ASP A CA 1
ATOM 507 C C . ASP A 1 68 ? -25.164 -0.717 22.330 1.00 63.91 68 ASP A C 1
ATOM 509 O O . ASP A 1 68 ? -24.567 -1.517 21.612 1.00 63.91 68 ASP A O 1
ATOM 513 N N . ARG A 1 69 ? -25.361 0.543 21.911 1.00 67.50 69 ARG A N 1
ATOM 514 C CA . ARG A 1 69 ? -24.852 1.057 20.624 1.00 67.50 69 ARG A CA 1
ATOM 515 C C . ARG A 1 69 ? -23.325 1.104 20.553 1.00 67.50 69 ARG A C 1
ATOM 517 O O . ARG A 1 69 ? -22.773 1.022 19.459 1.00 67.50 69 ARG A O 1
ATOM 524 N N . SER A 1 70 ? -22.660 1.259 21.692 1.00 71.00 70 SER A N 1
ATOM 525 C CA . SER A 1 70 ? -21.201 1.337 21.779 1.00 71.00 70 SER A CA 1
ATOM 526 C C . SER A 1 70 ? -20.555 -0.029 21.542 1.00 71.00 70 SER A C 1
ATOM 528 O O . SER A 1 70 ? -19.510 -0.106 20.906 1.00 71.00 70 SER A O 1
ATOM 530 N N . GLU A 1 71 ? -21.209 -1.103 21.989 1.00 75.19 71 GLU A N 1
ATOM 531 C CA . GLU A 1 71 ? -20.716 -2.479 21.875 1.00 75.19 71 GLU A CA 1
ATOM 532 C C . GLU A 1 71 ? -20.735 -2.971 20.421 1.00 75.19 71 GLU A C 1
ATOM 534 O O . GLU A 1 71 ? -19.710 -3.416 19.908 1.00 75.19 71 GLU A O 1
ATOM 539 N N . SER A 1 72 ? -21.847 -2.767 19.703 1.00 83.38 72 SER A N 1
ATOM 540 C CA . SER A 1 72 ? -21.935 -3.096 18.270 1.00 83.38 72 SER A CA 1
ATOM 541 C C . SER A 1 72 ? -20.943 -2.292 17.415 1.00 83.38 72 SER A C 1
ATOM 543 O O . SER A 1 72 ? -20.368 -2.819 16.463 1.00 83.38 72 SER A O 1
ATOM 545 N N . LEU A 1 73 ? -20.703 -1.019 17.753 1.00 84.56 73 LEU A N 1
ATOM 546 C CA . LEU A 1 73 ? -19.701 -0.209 17.060 1.00 84.56 73 LEU A CA 1
ATOM 547 C C . LEU A 1 73 ? -18.279 -0.725 17.326 1.00 84.56 73 LEU A C 1
ATOM 549 O O . LEU A 1 73 ? -17.488 -0.809 16.389 1.00 84.56 73 LEU A O 1
ATOM 553 N N . LEU A 1 74 ? -17.958 -1.090 18.570 1.00 85.88 74 LEU A N 1
ATOM 554 C CA . LEU A 1 74 ? -16.658 -1.661 18.931 1.00 85.88 74 LEU A CA 1
ATOM 555 C C . LEU A 1 74 ? -16.376 -2.963 18.172 1.00 85.88 74 LEU A C 1
ATOM 557 O O . LEU A 1 74 ? -15.294 -3.102 17.609 1.00 85.88 74 LEU A O 1
ATOM 561 N N . GLU A 1 75 ? -17.360 -3.856 18.056 1.00 88.00 75 GLU A N 1
ATOM 562 C CA . GLU A 1 75 ? -17.233 -5.106 17.293 1.00 88.00 75 GLU A CA 1
ATOM 563 C C . GLU A 1 75 ? -16.900 -4.860 15.808 1.00 88.00 75 GLU A C 1
ATOM 565 O O . GLU A 1 75 ? -16.009 -5.496 15.230 1.00 88.00 75 GLU A O 1
ATOM 570 N N . VAL A 1 76 ? -17.567 -3.884 15.179 1.00 89.25 76 VAL A N 1
ATOM 571 C CA . VAL A 1 76 ? -17.272 -3.480 13.793 1.00 89.25 76 VAL A CA 1
ATOM 572 C C . VAL A 1 76 ? -15.862 -2.897 13.679 1.00 89.25 76 VAL A C 1
ATOM 574 O O . VAL A 1 76 ? -15.153 -3.170 12.706 1.00 89.25 76 VAL A O 1
ATOM 577 N N . MET A 1 77 ? -15.424 -2.105 14.660 1.00 88.19 77 MET A N 1
ATOM 578 C CA . MET A 1 77 ? -14.074 -1.537 14.674 1.00 88.19 77 MET A CA 1
ATOM 579 C C . MET A 1 77 ? -12.997 -2.609 14.870 1.00 88.19 77 MET A C 1
ATOM 581 O O . MET A 1 77 ? -11.953 -2.535 14.222 1.00 88.19 77 MET A O 1
ATOM 585 N N . ASP A 1 78 ? -13.262 -3.628 15.683 1.00 89.38 78 ASP A N 1
ATOM 586 C CA . ASP A 1 78 ? -12.369 -4.770 15.889 1.00 89.38 78 ASP A CA 1
ATOM 587 C C . ASP A 1 78 ? -12.235 -5.613 14.617 1.00 89.38 78 ASP A C 1
ATOM 589 O O . ASP A 1 78 ? -11.121 -5.897 14.172 1.00 89.38 78 ASP A O 1
ATOM 593 N N . SER A 1 79 ? -13.357 -5.899 13.955 1.00 90.94 79 SER A N 1
ATOM 594 C CA . SER A 1 79 ? -13.371 -6.563 12.645 1.00 90.94 79 SER A CA 1
ATOM 595 C C . SER A 1 79 ? -12.616 -5.746 11.587 1.00 90.94 79 SER A C 1
ATOM 597 O O . SER A 1 79 ? -11.862 -6.280 10.770 1.00 90.94 79 SER A O 1
ATOM 599 N N . THR A 1 80 ? -12.769 -4.417 11.619 1.00 89.69 80 THR A N 1
ATOM 600 C CA . THR A 1 80 ? -12.038 -3.507 10.727 1.00 89.69 80 THR A CA 1
ATOM 601 C C . THR A 1 80 ? -10.534 -3.552 11.007 1.00 89.69 80 THR A C 1
ATOM 603 O O . THR A 1 80 ? -9.740 -3.576 10.067 1.00 89.69 80 THR A O 1
ATOM 606 N N . MET A 1 81 ? -10.123 -3.621 12.274 1.00 88.44 81 MET A N 1
ATOM 607 C CA . MET A 1 81 ? -8.719 -3.750 12.671 1.00 88.44 81 MET A CA 1
ATOM 608 C C . MET A 1 81 ? -8.080 -5.056 12.204 1.00 88.44 81 MET A C 1
ATOM 610 O O . MET A 1 81 ? -6.936 -5.064 11.733 1.00 88.44 81 MET A O 1
ATOM 614 N N . GLU A 1 82 ? -8.817 -6.160 12.280 1.00 90.75 82 GLU A N 1
ATOM 615 C CA . GLU A 1 82 ? -8.355 -7.441 11.754 1.00 90.75 82 GLU A CA 1
ATOM 616 C C . GLU A 1 82 ? -8.126 -7.366 10.237 1.00 90.75 82 GLU A C 1
ATOM 618 O O . GLU A 1 82 ? -7.068 -7.772 9.735 1.00 90.75 82 GLU A O 1
ATOM 623 N N . LEU A 1 83 ? -9.070 -6.763 9.508 1.00 90.31 83 LEU A N 1
ATOM 624 C CA . LEU A 1 83 ? -8.948 -6.540 8.069 1.00 90.31 83 LEU A CA 1
ATOM 625 C C . LEU A 1 83 ? -7.738 -5.656 7.727 1.00 90.31 83 LEU A C 1
ATOM 627 O O . LEU A 1 83 ? -6.993 -5.967 6.795 1.00 90.31 83 LEU A O 1
ATOM 631 N N . GLN A 1 84 ? -7.488 -4.598 8.503 1.00 87.50 84 GLN A N 1
ATOM 632 C CA . GLN A 1 84 ? -6.312 -3.737 8.339 1.00 87.50 84 GLN A CA 1
ATOM 633 C C . GLN A 1 84 ? -5.002 -4.493 8.565 1.00 87.50 84 GLN A C 1
ATOM 635 O O . GLN A 1 84 ? -4.070 -4.372 7.765 1.00 87.50 84 GLN A O 1
ATOM 640 N N . CYS A 1 85 ? -4.927 -5.319 9.612 1.00 87.00 85 CYS A N 1
ATOM 641 C CA . CYS A 1 85 ? -3.769 -6.172 9.872 1.00 87.00 85 CYS A CA 1
ATOM 642 C C . CYS A 1 85 ? -3.519 -7.150 8.718 1.00 87.00 85 CYS A C 1
ATOM 644 O O . CYS A 1 85 ? -2.373 -7.341 8.296 1.00 87.00 85 CYS A O 1
ATOM 646 N N . ASN A 1 86 ? -4.585 -7.749 8.179 1.00 91.56 86 ASN A N 1
ATOM 647 C CA . ASN A 1 86 ? -4.498 -8.642 7.029 1.00 91.56 86 ASN A CA 1
ATOM 648 C C . ASN A 1 86 ? -3.973 -7.910 5.788 1.00 91.56 86 ASN A C 1
ATOM 650 O O . ASN A 1 86 ? -3.045 -8.398 5.139 1.00 91.56 86 ASN A O 1
ATOM 654 N N . LEU A 1 87 ? -4.509 -6.720 5.497 1.00 88.31 87 LEU A N 1
ATOM 655 C CA . LEU A 1 87 ? -4.071 -5.916 4.361 1.00 88.31 87 LEU A CA 1
ATOM 656 C C . LEU A 1 87 ? -2.606 -5.500 4.503 1.00 88.31 87 LEU A C 1
ATOM 658 O O . LEU A 1 87 ? -1.830 -5.689 3.573 1.00 88.31 87 LEU A O 1
ATOM 662 N N . LYS A 1 88 ? -2.194 -5.021 5.682 1.00 86.00 88 LYS A N 1
ATOM 663 C CA . LYS A 1 88 ? -0.800 -4.649 5.962 1.00 86.00 88 LYS A CA 1
ATOM 664 C C . LYS A 1 88 ? 0.155 -5.824 5.754 1.00 86.00 88 LYS A C 1
ATOM 666 O O . LYS A 1 88 ? 1.241 -5.641 5.209 1.00 86.00 88 LYS A O 1
ATOM 671 N N . ARG A 1 89 ? -0.238 -7.037 6.162 1.00 89.50 89 ARG A N 1
ATOM 672 C CA . ARG A 1 89 ? 0.550 -8.256 5.924 1.00 89.50 89 ARG A CA 1
ATOM 673 C C . ARG A 1 89 ? 0.694 -8.542 4.429 1.00 89.50 89 ARG A C 1
ATOM 675 O O . ARG A 1 89 ? 1.806 -8.782 3.977 1.00 89.50 89 ARG A O 1
ATOM 682 N N . LYS A 1 90 ? -0.404 -8.477 3.671 1.00 90.62 90 LYS A N 1
ATOM 683 C CA . LYS A 1 90 ? -0.395 -8.687 2.215 1.00 90.62 90 LYS A CA 1
ATOM 684 C C . LYS A 1 90 ? 0.442 -7.637 1.485 1.00 90.62 90 LYS A C 1
ATOM 686 O O . LYS A 1 90 ? 1.222 -7.991 0.617 1.00 90.62 90 LYS A O 1
ATOM 691 N N . MET A 1 91 ? 0.346 -6.368 1.877 1.00 86.69 91 MET A N 1
ATOM 692 C CA . MET A 1 91 ? 1.163 -5.291 1.305 1.00 86.69 91 MET A CA 1
ATOM 693 C C . MET A 1 91 ? 2.662 -5.505 1.546 1.00 86.69 91 MET A C 1
ATOM 695 O O . MET A 1 91 ? 3.460 -5.291 0.641 1.00 86.69 91 MET A O 1
ATOM 699 N N . LYS A 1 92 ? 3.053 -5.970 2.741 1.00 85.88 92 LYS A N 1
ATOM 700 C CA . LYS A 1 92 ? 4.450 -6.334 3.028 1.00 85.88 92 LYS A CA 1
ATOM 701 C C . LYS A 1 92 ? 4.940 -7.509 2.184 1.00 85.88 92 LYS A C 1
ATOM 703 O O . LYS A 1 92 ? 6.097 -7.503 1.789 1.00 85.88 92 LYS A O 1
ATOM 708 N N . LEU A 1 93 ? 4.077 -8.493 1.931 1.00 88.50 93 LEU A N 1
ATOM 709 C CA . LEU A 1 93 ? 4.405 -9.624 1.065 1.00 88.50 93 LEU A CA 1
ATOM 710 C C . LEU A 1 93 ? 4.663 -9.151 -0.370 1.00 88.50 93 LEU A C 1
ATOM 712 O O . LEU A 1 93 ? 5.701 -9.473 -0.924 1.00 88.50 93 LEU A O 1
ATOM 716 N N . VAL A 1 94 ? 3.775 -8.314 -0.916 1.00 85.62 94 VAL A N 1
ATOM 717 C CA . VAL A 1 94 ? 3.942 -7.737 -2.261 1.00 85.62 94 VAL A CA 1
ATOM 718 C C . VAL A 1 94 ? 5.243 -6.937 -2.370 1.00 85.62 94 VAL A C 1
ATOM 720 O O . VAL A 1 94 ? 5.950 -7.065 -3.360 1.00 85.62 94 VAL A O 1
ATOM 723 N N . LEU A 1 95 ? 5.597 -6.148 -1.349 1.00 82.88 95 LEU A N 1
ATOM 724 C CA . LEU A 1 95 ? 6.884 -5.442 -1.325 1.00 82.88 95 LEU A CA 1
ATOM 725 C C . LEU A 1 95 ? 8.080 -6.402 -1.334 1.00 82.88 95 LEU A C 1
ATOM 727 O O . LEU A 1 95 ? 9.022 -6.177 -2.082 1.00 82.88 95 LEU A O 1
ATOM 731 N N . ALA A 1 96 ? 8.034 -7.470 -0.535 1.00 84.12 96 ALA A N 1
ATOM 732 C CA . ALA A 1 96 ? 9.108 -8.459 -0.490 1.00 84.12 96 ALA A CA 1
ATOM 733 C C . ALA A 1 96 ? 9.267 -9.195 -1.831 1.00 84.12 96 ALA A C 1
ATOM 735 O O . ALA A 1 96 ? 10.382 -9.338 -2.314 1.00 84.12 96 ALA A O 1
ATOM 736 N N . GLU A 1 97 ? 8.161 -9.583 -2.473 1.00 83.06 97 GLU A N 1
ATOM 737 C CA . GLU A 1 97 ? 8.175 -10.200 -3.809 1.00 83.06 97 GLU A CA 1
ATOM 738 C C . GLU A 1 97 ? 8.770 -9.257 -4.870 1.00 83.06 97 GLU A C 1
ATOM 740 O O . GLU A 1 97 ? 9.480 -9.694 -5.775 1.00 83.06 97 GLU A O 1
ATOM 745 N N . MET A 1 98 ? 8.517 -7.949 -4.753 1.00 75.81 98 MET A N 1
ATOM 746 C CA . MET A 1 98 ? 9.121 -6.944 -5.633 1.00 75.81 98 MET A CA 1
ATOM 747 C C . MET A 1 98 ? 10.626 -6.764 -5.389 1.00 75.81 98 MET A C 1
ATOM 749 O O . MET A 1 98 ? 11.361 -6.503 -6.342 1.00 75.81 98 MET A O 1
ATOM 753 N N . ASP A 1 99 ? 11.084 -6.914 -4.145 1.00 72.06 99 ASP A N 1
ATOM 754 C CA . ASP A 1 99 ? 12.503 -6.846 -3.785 1.00 72.06 99 ASP A CA 1
ATOM 755 C C . ASP A 1 99 ? 13.272 -8.123 -4.177 1.00 72.06 99 ASP A C 1
ATOM 757 O O . ASP A 1 99 ? 14.441 -8.029 -4.534 1.00 72.06 99 ASP A O 1
ATOM 761 N N . GLU A 1 100 ? 12.652 -9.309 -4.168 1.00 66.75 100 GLU A N 1
ATOM 762 C CA . GLU A 1 100 ? 13.295 -10.574 -4.582 1.00 66.75 100 GLU A CA 1
ATOM 763 C C . GLU A 1 100 ? 13.608 -10.618 -6.090 1.00 66.75 100 GLU A C 1
ATOM 765 O O . GLU A 1 100 ? 14.643 -11.145 -6.495 1.00 66.75 100 GLU A O 1
ATOM 770 N N . LEU A 1 101 ? 12.811 -9.940 -6.924 1.00 59.25 101 LEU A N 1
ATOM 771 C CA . LEU A 1 101 ? 13.102 -9.722 -8.354 1.00 59.25 101 LEU A CA 1
ATOM 772 C C . LEU A 1 101 ? 14.380 -8.891 -8.620 1.00 59.25 101 LEU A C 1
ATOM 774 O O . LEU A 1 101 ? 14.736 -8.646 -9.777 1.00 59.25 101 LEU A O 1
ATOM 778 N N . ARG A 1 102 ? 15.058 -8.412 -7.571 1.00 58.81 102 ARG A N 1
ATOM 779 C CA . ARG A 1 102 ? 16.299 -7.631 -7.636 1.00 58.81 102 ARG A CA 1
ATOM 780 C C . ARG A 1 102 ? 17.563 -8.496 -7.709 1.00 58.81 102 ARG A C 1
ATOM 782 O O . ARG A 1 102 ? 18.583 -7.974 -8.152 1.00 58.81 102 ARG A O 1
ATOM 789 N N . ASP A 1 103 ? 17.515 -9.769 -7.298 1.00 52.97 103 ASP A N 1
ATOM 790 C CA . ASP A 1 103 ? 18.727 -10.566 -7.007 1.00 52.97 103 ASP A CA 1
ATOM 791 C C . ASP A 1 103 ? 19.093 -11.631 -8.069 1.00 52.97 103 ASP A C 1
ATOM 793 O O . ASP A 1 103 ? 20.193 -12.180 -8.048 1.00 52.97 103 ASP A O 1
ATOM 797 N N . ASP A 1 104 ? 18.246 -11.866 -9.079 1.00 50.34 104 ASP A N 1
ATOM 798 C CA . ASP A 1 104 ? 18.487 -12.878 -10.133 1.00 50.34 104 ASP A CA 1
ATOM 799 C C . A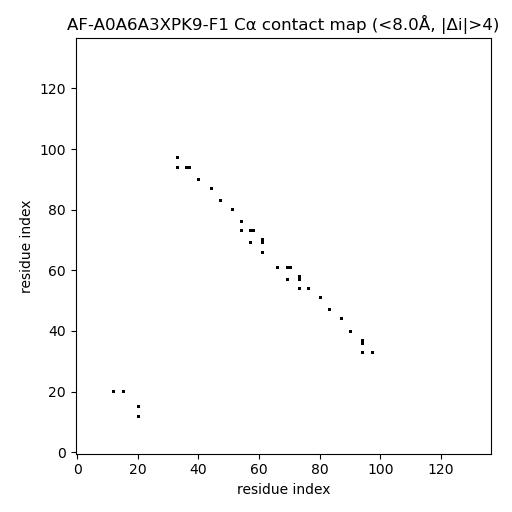SP A 1 104 ? 19.561 -12.482 -11.182 1.00 50.34 104 ASP A C 1
ATOM 801 O O . ASP A 1 104 ? 19.806 -13.206 -12.148 1.00 50.34 104 ASP A O 1
ATOM 805 N N . GLY A 1 105 ? 20.224 -11.330 -11.021 1.00 45.25 105 GLY A N 1
ATOM 806 C CA . GLY A 1 105 ? 21.200 -10.786 -11.979 1.00 45.25 105 GLY A CA 1
ATOM 807 C C . GLY A 1 105 ? 22.682 -11.020 -11.656 1.00 45.25 105 GLY A C 1
ATOM 808 O O . GLY A 1 105 ? 23.535 -10.685 -12.479 1.00 45.25 105 GLY A O 1
ATOM 809 N N . ALA A 1 106 ? 23.031 -11.574 -10.492 1.00 46.81 106 ALA A N 1
ATOM 810 C CA . ALA A 1 106 ? 24.430 -11.778 -10.109 1.00 46.81 106 ALA A CA 1
ATOM 811 C C . ALA A 1 106 ? 24.994 -13.086 -10.696 1.00 46.81 106 ALA A C 1
ATOM 813 O O . ALA A 1 106 ? 25.195 -14.076 -9.992 1.00 46.81 106 ALA A O 1
ATOM 814 N N . VAL A 1 107 ?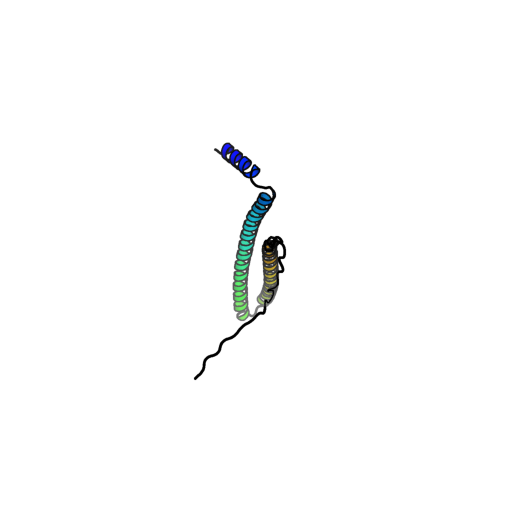 25.269 -13.104 -12.004 1.00 52.09 107 VAL A N 1
ATOM 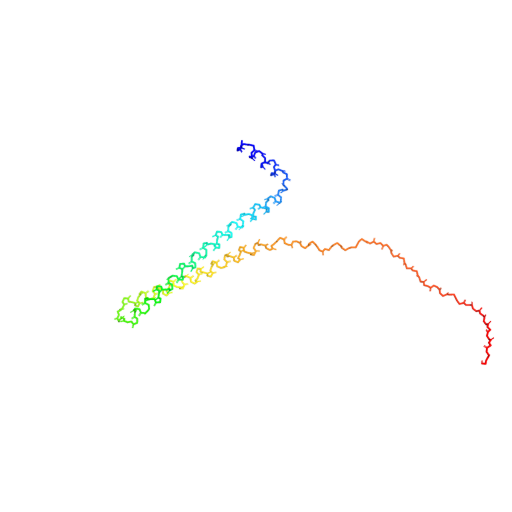815 C CA . VAL A 1 107 ? 26.093 -14.164 -12.601 1.00 52.09 107 VAL A CA 1
ATOM 816 C C . VAL A 1 107 ? 27.530 -14.003 -12.094 1.00 52.09 107 VAL A C 1
ATOM 818 O O . VAL A 1 107 ? 28.198 -13.008 -12.367 1.00 52.09 107 VAL A O 1
ATOM 821 N N . ASP A 1 108 ? 27.970 -15.010 -11.342 1.00 45.75 108 ASP A N 1
ATOM 822 C CA . ASP A 1 108 ? 29.322 -15.272 -10.842 1.00 45.75 108 ASP A CA 1
ATOM 823 C C . ASP A 1 108 ? 30.393 -15.133 -11.945 1.00 45.75 108 ASP A C 1
ATOM 825 O O . ASP A 1 108 ? 30.741 -16.084 -12.646 1.00 45.75 108 ASP A O 1
ATOM 829 N N . ALA A 1 109 ? 30.934 -13.926 -12.114 1.00 47.78 109 ALA A N 1
ATOM 830 C CA . ALA A 1 109 ? 32.135 -13.677 -12.905 1.00 47.78 109 ALA A CA 1
ATOM 831 C C . ALA A 1 109 ? 33.370 -13.943 -12.029 1.00 47.78 109 ALA A C 1
ATOM 833 O O . ALA A 1 109 ? 34.017 -13.019 -11.536 1.00 47.78 109 ALA A O 1
ATOM 834 N N . GLY A 1 110 ? 33.666 -15.223 -11.783 1.00 48.84 110 GLY A N 1
ATOM 835 C CA . GLY A 1 110 ? 34.612 -15.590 -10.733 1.00 48.84 110 GLY A CA 1
ATOM 836 C C . GLY A 1 110 ? 35.345 -16.918 -10.886 1.00 48.84 110 GLY A C 1
ATOM 837 O O . GLY A 1 110 ? 35.561 -17.570 -9.869 1.00 48.84 110 GLY A O 1
ATOM 838 N N . ARG A 1 111 ? 35.779 -17.341 -12.090 1.00 44.84 111 ARG A N 1
ATOM 839 C CA . ARG A 1 111 ? 36.838 -18.376 -12.225 1.00 44.84 111 ARG A CA 1
ATOM 840 C C . ARG A 1 111 ? 37.430 -18.505 -13.639 1.00 44.84 111 ARG A C 1
ATOM 842 O O . ARG A 1 111 ? 37.132 -19.443 -14.368 1.00 44.84 111 ARG A O 1
ATOM 849 N N . GLU A 1 112 ? 38.376 -17.636 -13.986 1.00 37.62 112 GLU A N 1
ATOM 850 C CA . GLU A 1 112 ? 39.397 -17.965 -14.994 1.00 37.62 112 GLU A CA 1
ATOM 851 C C . GLU A 1 112 ? 40.686 -18.384 -14.279 1.00 37.62 112 GLU A C 1
ATOM 853 O O . GLU A 1 112 ? 41.517 -17.574 -13.871 1.00 37.62 112 GLU A O 1
ATOM 858 N N . GLY A 1 113 ? 40.812 -19.693 -14.063 1.00 43.34 113 GLY A N 1
ATOM 859 C CA . GLY A 1 113 ? 42.015 -20.334 -13.554 1.00 43.34 113 GLY A CA 1
ATOM 860 C C . GLY A 1 113 ? 42.778 -21.038 -14.673 1.00 43.34 113 GLY A C 1
ATOM 861 O O . GLY A 1 113 ? 42.324 -22.055 -15.179 1.00 43.34 113 GLY A O 1
ATOM 862 N N . GLN A 1 114 ? 43.977 -20.520 -14.946 1.00 39.44 114 GLN A N 1
ATOM 863 C CA . GLN A 1 114 ? 45.191 -21.248 -15.345 1.00 39.44 114 GLN A CA 1
ATOM 864 C C . GLN A 1 114 ? 45.215 -21.937 -16.720 1.00 39.44 114 GLN A C 1
ATOM 866 O O . GLN A 1 114 ? 44.867 -23.102 -16.896 1.00 39.44 114 GLN A O 1
ATOM 871 N N . VAL A 1 115 ? 45.820 -21.220 -17.671 1.00 42.19 115 VAL A N 1
ATOM 872 C CA . VAL A 1 115 ? 46.441 -21.787 -18.872 1.00 42.19 115 VAL A CA 1
ATOM 873 C C . VAL A 1 115 ? 47.610 -22.691 -18.462 1.00 42.19 115 VAL A C 1
ATOM 875 O O . VAL A 1 115 ? 48.520 -22.278 -17.743 1.00 42.19 115 VAL A O 1
ATOM 878 N N . ALA A 1 116 ? 47.570 -23.935 -18.935 1.00 47.91 116 ALA A N 1
ATOM 879 C CA . ALA A 1 116 ? 48.598 -24.948 -18.751 1.00 47.91 116 ALA A CA 1
ATOM 880 C C . ALA A 1 116 ? 49.925 -24.564 -19.440 1.00 47.91 116 ALA A C 1
ATOM 882 O O . ALA A 1 116 ? 49.956 -24.301 -20.640 1.00 47.91 116 ALA A O 1
ATOM 883 N N . GLY A 1 117 ? 51.027 -24.609 -18.685 1.00 40.53 117 GLY A N 1
ATOM 884 C CA . GLY A 1 117 ? 52.407 -24.605 -19.186 1.00 40.53 117 GLY A CA 1
ATOM 885 C C . GLY A 1 117 ? 53.152 -25.861 -18.700 1.00 40.53 117 GLY A C 1
ATOM 886 O O . GLY A 1 117 ? 52.838 -26.360 -17.617 1.00 40.53 117 GLY A O 1
ATOM 887 N N . PRO A 1 118 ? 54.076 -26.438 -19.491 1.00 46.03 118 PRO A N 1
ATOM 888 C CA . PRO A 1 118 ? 54.486 -27.831 -19.339 1.00 46.03 118 PRO A CA 1
ATOM 889 C C . PRO A 1 118 ? 55.522 -28.066 -18.232 1.00 46.03 118 PRO A C 1
ATOM 891 O O . PRO A 1 118 ? 56.359 -27.223 -17.920 1.00 46.03 118 PRO A O 1
ATOM 894 N N . ARG A 1 119 ? 55.458 -29.286 -17.685 1.00 47.62 119 ARG A N 1
ATOM 895 C CA . ARG A 1 119 ? 56.364 -29.876 -16.693 1.00 47.62 119 ARG A CA 1
ATOM 896 C C . ARG A 1 119 ? 57.809 -29.920 -17.198 1.00 47.62 119 ARG A C 1
ATOM 898 O O . ARG A 1 119 ? 58.053 -30.458 -18.275 1.00 47.62 119 ARG A O 1
ATOM 905 N N . VAL A 1 120 ? 58.750 -29.493 -16.358 1.00 51.19 120 VAL A N 1
ATOM 906 C CA . VAL A 1 120 ? 60.147 -29.942 -16.415 1.00 51.19 120 VAL A CA 1
ATOM 907 C C . VAL A 1 120 ? 60.501 -30.488 -15.038 1.00 51.19 120 VAL A C 1
ATOM 909 O O . VAL A 1 120 ? 60.585 -29.763 -14.051 1.00 51.19 120 VAL A O 1
ATOM 912 N N . ASP A 1 121 ? 60.592 -31.808 -15.001 1.00 48.41 121 ASP A N 1
ATOM 913 C CA . ASP A 1 121 ? 61.069 -32.630 -13.902 1.00 48.41 121 ASP A CA 1
ATOM 914 C C . ASP A 1 121 ? 62.581 -32.770 -14.117 1.00 48.41 121 ASP A C 1
ATOM 916 O O . ASP A 1 121 ? 62.983 -33.298 -15.152 1.00 48.41 121 ASP A O 1
ATOM 920 N N . ASP A 1 122 ? 63.422 -32.265 -13.212 1.00 43.00 122 ASP A N 1
ATOM 921 C CA . ASP A 1 122 ? 64.845 -32.610 -13.236 1.00 43.00 122 ASP A CA 1
ATOM 922 C C . ASP A 1 122 ? 65.442 -32.681 -11.824 1.00 43.00 122 ASP A C 1
ATOM 924 O O . ASP A 1 122 ? 65.526 -31.712 -11.067 1.00 43.00 122 ASP A O 1
ATOM 928 N N . ARG A 1 123 ? 65.821 -33.911 -11.469 1.00 44.19 123 ARG A N 1
ATOM 929 C CA . ARG A 1 123 ? 66.411 -34.338 -10.195 1.00 44.19 123 ARG A CA 1
ATOM 930 C C . ARG A 1 123 ? 67.802 -33.725 -9.986 1.00 44.19 123 ARG A C 1
ATOM 932 O O . ARG A 1 123 ? 68.584 -33.682 -10.934 1.00 44.19 123 ARG A O 1
ATOM 939 N N . PRO A 1 124 ? 68.236 -33.464 -8.739 1.00 43.44 124 PRO A N 1
ATOM 940 C CA . PRO A 1 124 ? 69.653 -33.269 -8.471 1.00 43.44 124 PRO A CA 1
ATOM 941 C C . PRO A 1 124 ? 70.373 -34.629 -8.467 1.00 43.44 124 PRO A C 1
ATOM 943 O O . PRO A 1 124 ? 70.179 -35.462 -7.576 1.00 43.44 124 PRO A O 1
ATOM 946 N N . ARG A 1 125 ? 71.216 -34.872 -9.479 1.00 46.50 125 ARG A N 1
ATOM 947 C CA . ARG A 1 125 ? 72.193 -35.970 -9.471 1.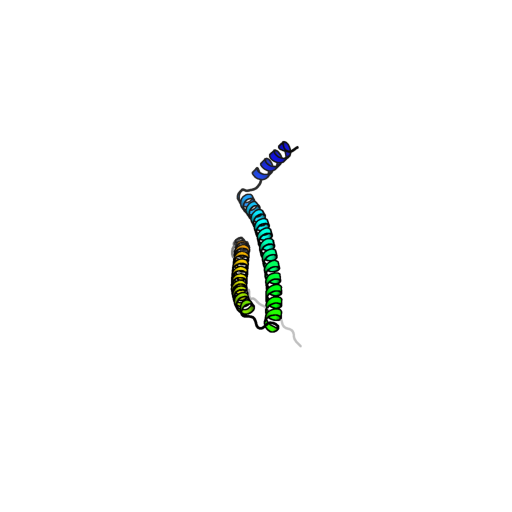00 46.50 125 ARG A CA 1
ATOM 948 C C . ARG A 1 125 ? 73.339 -35.619 -8.521 1.00 46.50 125 ARG A C 1
ATOM 950 O O . ARG A 1 125 ? 74.062 -34.653 -8.741 1.00 46.50 125 ARG A O 1
ATOM 957 N N . ARG A 1 126 ? 73.498 -36.444 -7.485 1.00 44.09 126 ARG A N 1
ATOM 958 C CA . ARG A 1 126 ? 74.720 -36.557 -6.680 1.00 44.09 126 ARG A CA 1
ATOM 959 C C . ARG A 1 126 ? 75.911 -36.871 -7.586 1.00 44.09 126 ARG A C 1
ATOM 961 O O . ARG A 1 126 ? 75.794 -37.733 -8.457 1.00 44.09 126 ARG A O 1
ATOM 968 N N . VAL A 1 127 ? 77.047 -36.238 -7.319 1.00 51.75 127 VAL A N 1
ATOM 969 C CA . VAL A 1 127 ? 78.359 -36.729 -7.744 1.00 51.75 127 VAL A CA 1
ATOM 970 C C . VAL A 1 127 ? 79.253 -36.734 -6.509 1.00 51.75 127 VAL A C 1
ATOM 972 O O . VAL A 1 127 ? 79.586 -35.684 -5.965 1.00 51.75 127 VAL A O 1
ATOM 975 N N . ASP A 1 128 ? 79.556 -37.943 -6.050 1.00 40.94 128 ASP A N 1
ATOM 976 C CA . ASP A 1 128 ? 80.564 -38.252 -5.044 1.00 40.94 128 ASP A CA 1
ATOM 977 C C . ASP A 1 128 ? 81.968 -38.259 -5.676 1.00 40.94 128 ASP A C 1
ATOM 979 O O . ASP A 1 128 ? 82.131 -38.632 -6.839 1.00 40.94 128 ASP A O 1
ATOM 983 N N . GLY A 1 129 ? 82.984 -37.928 -4.872 1.00 41.09 129 GLY A N 1
ATOM 984 C CA . GLY A 1 129 ? 84.403 -38.205 -5.141 1.00 41.09 129 GLY A CA 1
ATOM 985 C C . GLY A 1 129 ? 85.308 -37.023 -4.767 1.00 41.09 129 GLY A C 1
ATOM 986 O O . GLY A 1 129 ? 85.374 -36.055 -5.509 1.00 41.09 129 GLY A O 1
ATOM 987 N N . LEU A 1 130 ? 85.870 -36.946 -3.553 1.00 39.78 130 LEU A N 1
ATOM 988 C CA . LEU A 1 130 ? 87.012 -37.693 -2.975 1.00 39.78 130 LEU A CA 1
ATOM 989 C C . LEU A 1 130 ? 88.329 -36.889 -3.060 1.00 39.78 130 LEU A C 1
ATOM 991 O O . LEU A 1 130 ? 88.922 -36.800 -4.130 1.00 39.78 130 LEU A O 1
ATOM 995 N N . THR A 1 131 ? 88.838 -36.421 -1.906 1.00 42.66 131 THR A N 1
ATOM 996 C CA . THR A 1 131 ? 90.144 -36.824 -1.305 1.00 42.66 131 THR A CA 1
ATOM 997 C C . THR A 1 131 ? 90.815 -35.717 -0.456 1.00 42.66 131 THR A C 1
ATOM 999 O O . THR A 1 131 ? 91.341 -34.753 -0.991 1.00 42.66 131 THR A O 1
ATOM 1002 N N . VAL A 1 132 ? 90.781 -35.939 0.872 1.00 47.00 132 VAL A N 1
ATOM 1003 C CA . VAL A 1 132 ? 91.838 -35.899 1.927 1.00 47.00 132 VAL A CA 1
ATOM 1004 C C . VAL A 1 132 ? 92.811 -34.703 2.069 1.00 47.00 132 VAL A C 1
ATOM 1006 O O . VAL A 1 132 ? 93.560 -34.411 1.149 1.00 47.00 132 VAL A O 1
ATOM 1009 N N . GLN A 1 133 ? 92.893 -34.144 3.295 1.00 44.03 133 GLN A N 1
ATOM 1010 C CA . GLN A 1 133 ? 94.065 -34.055 4.224 1.00 44.03 133 GLN A CA 1
ATOM 1011 C C . GLN A 1 133 ? 93.698 -33.107 5.400 1.00 44.03 133 GLN A C 1
ATOM 1013 O O . GLN A 1 133 ? 93.273 -31.986 5.164 1.00 44.03 133 GLN A O 1
ATOM 1018 N N . SER A 1 134 ? 93.497 -33.566 6.646 1.00 44.62 134 SER A N 1
ATOM 1019 C CA . SER A 1 134 ? 94.472 -33.863 7.722 1.00 44.62 134 SER A CA 1
ATOM 1020 C C . SER A 1 134 ? 95.303 -32.663 8.207 1.00 44.62 134 SER A C 1
ATOM 1022 O O . SER A 1 134 ? 96.222 -32.282 7.502 1.00 44.62 134 SER A O 1
ATOM 1024 N N . GLU A 1 135 ? 95.014 -32.156 9.417 1.00 42.69 135 GLU A N 1
ATOM 1025 C CA . GLU A 1 135 ? 95.930 -31.610 10.456 1.00 42.69 135 GLU A CA 1
ATOM 1026 C C . GLU A 1 135 ? 95.041 -31.066 11.605 1.00 42.69 135 GLU A C 1
ATOM 1028 O O . GLU A 1 135 ? 94.131 -30.288 11.355 1.00 42.69 135 GLU A O 1
ATOM 1033 N N . ALA A 1 136 ? 94.983 -31.631 12.816 1.00 46.28 136 ALA A N 1
ATOM 1034 C CA . ALA A 1 136 ? 95.978 -31.857 13.870 1.00 46.28 136 ALA A CA 1
ATOM 1035 C C . ALA A 1 136 ? 96.099 -30.676 14.863 1.00 46.28 136 ALA A C 1
ATOM 1037 O O . ALA A 1 136 ? 96.727 -29.670 14.559 1.00 46.28 136 ALA A O 1
ATOM 1038 N N . ARG A 1 137 ? 95.610 -30.961 16.084 1.00 40.59 137 ARG A N 1
ATOM 1039 C CA . ARG A 1 137 ? 95.823 -30.321 17.401 1.00 40.59 137 ARG A CA 1
ATOM 1040 C C . ARG A 1 137 ? 94.946 -29.140 17.802 1.00 40.59 137 ARG A C 1
ATOM 1042 O O . ARG A 1 137 ? 95.052 -28.059 17.197 1.00 40.59 137 ARG A O 1
#